Protein AF-A0A7Z9WFN5-F1 (afdb_monomer_lite)

Secondary structure (DSSP, 8-state):
-PPPB-TTS-BHHHHSSBGGGG-TTHHHHHTT-B---TT-GGGTTSB-TTTT--GGG-B--HHHH-BTTTTB-GGGGTPPP--TTSTTTTTTT-STTSTTSHHHHHHHHHHHTT-SPPP-

Foldseek 3Di:
DDADADPVGHHCVFFVDFLQVLDPQNQLVLVVNEDPDPPDPVCQSHHPLQQQALRLPAGGCCNPCNPDRSPHHQVRVPHHHQRPRDPCPPPQRPPRGGCPRPSSVVSVVCSVVCVVPRDD

Radius of gyration: 14.34 Å; chains: 1; bounding box: 33×37×42 Å

pLDDT: mean 96.63, std 3.76, range [65.5, 98.62]

Sequence (120 aa):
KVPPLDEIGRPKAYFGQLIHDNCRRRSYFDEGIFLNDWNDPTQKDWCLYEKGCKGPDTYSDCPIRRWNDGINFCIDCGAGCQGCAEPDFYAGMTPLYTAESERSRKILARKEAGLIPKKE

Structure (mmCIF, N/CA/C/O backbone):
data_AF-A0A7Z9WFN5-F1
#
_entry.id   AF-A0A7Z9WFN5-F1
#
loop_
_atom_site.group_PDB
_atom_site.id
_atom_site.type_symbol
_atom_site.label_atom_id
_atom_site.label_alt_id
_atom_site.label_comp_id
_atom_site.label_asym_id
_atom_site.label_entity_id
_atom_site.label_seq_id
_atom_site.pdbx_PDB_ins_code
_atom_site.Cartn_x
_atom_site.Cartn_y
_atom_site.Cartn_z
_atom_site.occupancy
_atom_site.B_iso_or_equiv
_atom_site.auth_seq_id
_atom_site.auth_comp_id
_atom_site.auth_asym_id
_atom_site.auth_atom_id
_atom_site.pdbx_PDB_model_num
ATOM 1 N N . LYS A 1 1 ? -14.666 -12.500 25.906 1.00 89.38 1 LYS A N 1
ATOM 2 C CA . LYS A 1 1 ? -15.027 -11.058 25.862 1.00 89.38 1 LYS A CA 1
ATOM 3 C C . LYS A 1 1 ? -14.788 -10.556 24.438 1.00 89.38 1 LYS A C 1
ATOM 5 O O . LYS A 1 1 ? -13.890 -11.092 23.803 1.00 89.38 1 LYS A O 1
ATOM 10 N N . VAL A 1 2 ? -15.578 -9.602 23.937 1.00 93.06 2 VAL A N 1
ATOM 11 C CA . VAL A 1 2 ? -15.377 -8.995 22.601 1.00 93.06 2 VAL A CA 1
ATOM 12 C C . VAL A 1 2 ? -14.070 -8.179 22.606 1.00 93.06 2 VAL A C 1
ATOM 14 O O . VAL A 1 2 ? -13.818 -7.503 23.608 1.00 93.06 2 VAL A O 1
ATOM 17 N N . PRO A 1 3 ? -13.212 -8.267 21.569 1.00 96.69 3 PRO A N 1
ATOM 18 C CA . PRO A 1 3 ? -11.979 -7.482 21.502 1.00 96.69 3 PRO A CA 1
ATOM 19 C C . PRO A 1 3 ? -12.267 -5.989 21.255 1.00 96.69 3 PRO A C 1
ATOM 21 O O . PRO A 1 3 ? -13.354 -5.648 20.792 1.00 96.69 3 PRO A O 1
ATOM 24 N N . PRO A 1 4 ? -11.301 -5.084 21.503 1.00 98.06 4 PRO A N 1
ATOM 25 C CA . PRO A 1 4 ? -11.417 -3.690 21.083 1.00 98.06 4 PRO A CA 1
ATOM 26 C C . PRO A 1 4 ? -11.644 -3.577 19.569 1.00 98.06 4 PRO A C 1
ATOM 28 O O . PRO A 1 4 ? -10.916 -4.195 18.786 1.00 98.06 4 PRO A O 1
ATOM 31 N N . LEU A 1 5 ? -12.629 -2.772 19.170 1.00 98.12 5 LEU A N 1
ATOM 32 C CA . LEU A 1 5 ? -13.002 -2.556 17.771 1.00 98.12 5 LEU A CA 1
ATOM 33 C C . LEU A 1 5 ? -12.586 -1.156 17.290 1.00 98.12 5 LEU A C 1
ATOM 35 O O . LEU A 1 5 ? -12.401 -0.246 18.106 1.00 98.12 5 LEU A O 1
ATOM 39 N N . ASP A 1 6 ? -12.380 -1.005 15.981 1.00 97.25 6 ASP A N 1
ATOM 40 C CA . ASP A 1 6 ? -12.248 0.290 15.306 1.00 97.25 6 ASP A CA 1
ATOM 41 C C . ASP A 1 6 ? -13.619 0.936 15.032 1.00 97.25 6 ASP A C 1
ATOM 43 O O . ASP A 1 6 ? -14.662 0.415 15.432 1.00 97.25 6 ASP A O 1
ATOM 47 N N . GLU A 1 7 ? -13.613 2.099 14.382 1.00 97.12 7 GLU A N 1
ATOM 48 C CA . GLU A 1 7 ? -14.810 2.918 14.140 1.00 97.12 7 GLU A CA 1
ATOM 49 C C . GLU A 1 7 ? -15.851 2.243 13.238 1.00 97.12 7 GLU A C 1
ATOM 51 O O . GLU A 1 7 ? -17.025 2.601 13.286 1.00 97.12 7 GLU A O 1
ATOM 56 N N . ILE A 1 8 ? -15.442 1.240 12.455 1.00 96.88 8 ILE A N 1
ATOM 57 C CA . ILE A 1 8 ? -16.327 0.469 11.576 1.00 96.88 8 ILE A CA 1
ATOM 58 C C . ILE A 1 8 ? -16.546 -0.966 12.079 1.00 96.88 8 ILE A C 1
ATOM 60 O O . ILE A 1 8 ? -17.057 -1.817 11.352 1.00 96.88 8 ILE A O 1
ATOM 64 N N . GLY A 1 9 ? -16.190 -1.245 13.338 1.00 97.44 9 GLY A N 1
ATOM 65 C CA . GLY A 1 9 ? -16.496 -2.505 14.013 1.00 97.44 9 GLY A CA 1
ATOM 66 C C . GLY A 1 9 ? -15.512 -3.649 13.750 1.00 97.44 9 GLY A C 1
ATOM 67 O O . GLY A 1 9 ? -15.827 -4.796 14.071 1.00 97.44 9 GLY A O 1
ATOM 68 N N . ARG A 1 10 ? -14.319 -3.388 13.202 1.00 98.12 10 ARG A N 1
ATOM 69 C CA . ARG A 1 10 ? -13.296 -4.422 12.969 1.00 98.12 10 ARG A CA 1
ATOM 70 C C . ARG A 1 10 ? -12.406 -4.613 14.204 1.00 98.12 10 ARG A C 1
ATOM 72 O O . ARG A 1 10 ? -12.069 -3.632 14.868 1.00 98.12 10 ARG A O 1
ATOM 79 N N . PRO A 1 11 ? -11.949 -5.838 14.528 1.00 98.19 11 PRO A N 1
ATOM 80 C CA . PRO A 1 11 ? -11.018 -6.048 15.637 1.00 98.19 11 PRO A CA 1
ATOM 81 C C . PRO A 1 11 ? -9.678 -5.325 15.431 1.00 98.19 11 PRO A C 1
ATOM 83 O O . PRO A 1 11 ? -8.921 -5.639 14.510 1.00 98.19 11 PRO A O 1
ATOM 86 N N . LYS A 1 12 ? -9.321 -4.415 16.346 1.00 98.06 12 LYS A N 1
ATOM 87 C CA . LYS A 1 12 ? -8.078 -3.621 16.265 1.00 98.06 12 LYS A CA 1
ATOM 88 C C . LYS A 1 12 ? -6.804 -4.466 16.219 1.00 98.06 12 LYS A C 1
ATOM 90 O O . LYS A 1 12 ? -5.802 -4.019 15.676 1.00 98.06 12 LYS A O 1
ATOM 95 N N . ALA A 1 13 ? -6.848 -5.690 16.745 1.00 96.81 13 ALA A N 1
ATOM 96 C CA . ALA A 1 13 ? -5.724 -6.624 16.699 1.00 96.81 13 ALA A CA 1
ATOM 97 C C . ALA A 1 13 ? -5.277 -6.981 15.266 1.00 96.81 13 ALA A C 1
ATOM 99 O O . ALA A 1 13 ? -4.110 -7.301 15.073 1.00 96.81 13 ALA A O 1
ATOM 100 N N . TYR A 1 14 ? -6.182 -6.916 14.282 1.00 97.69 14 TYR A N 1
ATOM 101 C CA . TYR A 1 14 ? -5.900 -7.275 12.885 1.00 97.69 14 TYR A CA 1
ATOM 102 C C . TYR A 1 14 ? -6.020 -6.086 11.924 1.00 97.69 14 TYR A C 1
ATOM 104 O O . TYR A 1 14 ? -5.418 -6.100 10.858 1.00 97.69 14 TYR A O 1
ATOM 112 N N . PHE A 1 15 ? -6.786 -5.056 12.295 1.00 98.19 15 PHE A N 1
ATOM 113 C CA . PHE A 1 15 ? -7.116 -3.916 11.429 1.00 98.19 15 PHE A CA 1
ATOM 114 C C . PHE A 1 15 ? -6.675 -2.568 12.024 1.00 98.19 15 PHE A C 1
ATOM 116 O O . PHE A 1 15 ? -7.111 -1.516 11.579 1.00 98.19 15 PHE A O 1
ATOM 123 N N . GLY A 1 16 ? -5.828 -2.575 13.058 1.00 96.88 16 GLY A N 1
ATOM 124 C CA . GLY A 1 16 ? -5.389 -1.3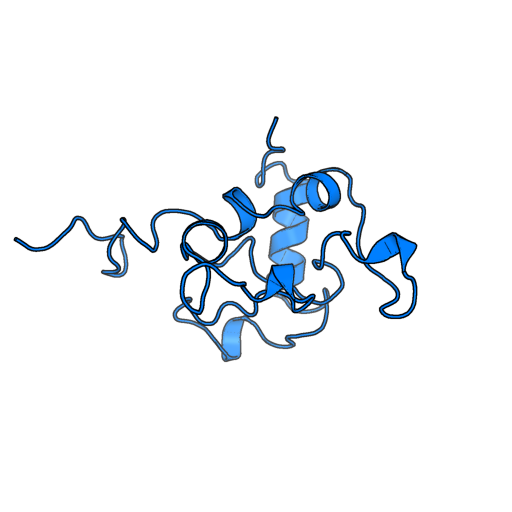53 13.742 1.00 96.88 16 GLY A CA 1
ATOM 125 C C . GLY A 1 16 ? -4.276 -0.572 13.038 1.00 96.88 16 GLY A C 1
ATOM 126 O O . GLY A 1 16 ? -3.959 0.531 13.470 1.00 96.88 16 GLY A O 1
ATOM 127 N N . GLN A 1 17 ? -3.661 -1.134 11.995 1.00 96.31 17 GLN A N 1
ATOM 128 C CA . GLN A 1 17 ? -2.540 -0.535 11.262 1.00 96.31 17 GLN A CA 1
ATOM 129 C C . GLN A 1 17 ? -2.726 -0.721 9.757 1.00 96.31 17 GLN A C 1
ATOM 131 O O . GLN A 1 17 ? -3.365 -1.686 9.323 1.00 96.31 17 GLN A O 1
ATOM 136 N N . LEU A 1 18 ? -2.142 0.179 8.964 1.00 97.81 18 LEU A N 1
ATOM 137 C CA . LEU A 1 18 ? -2.134 0.043 7.513 1.00 97.81 18 LEU A CA 1
ATOM 138 C C . LEU A 1 18 ? -1.135 -1.039 7.095 1.00 97.81 18 LEU A C 1
ATOM 140 O O . LEU A 1 18 ? -0.065 -1.196 7.691 1.00 97.81 18 LEU A O 1
ATOM 144 N N . ILE A 1 19 ? -1.420 -1.720 5.985 1.00 98.25 19 ILE A N 1
ATOM 145 C CA . ILE A 1 19 ? -0.467 -2.633 5.337 1.00 98.25 19 ILE A CA 1
ATOM 146 C C . ILE A 1 19 ? 0.864 -1.913 5.076 1.00 98.25 19 ILE A C 1
ATOM 148 O O . ILE 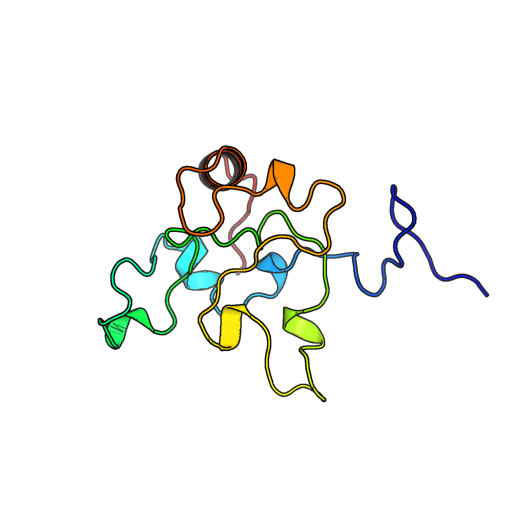A 1 19 ? 1.942 -2.495 5.203 1.00 98.25 19 ILE A O 1
ATOM 152 N N . HIS A 1 20 ? 0.805 -0.633 4.713 1.00 98.06 20 HIS A N 1
ATOM 153 C CA . HIS A 1 20 ? 1.988 0.157 4.399 1.00 98.06 20 HIS A CA 1
ATOM 154 C C . HIS A 1 20 ? 2.908 0.433 5.595 1.00 98.06 20 HIS A C 1
ATOM 156 O O . HIS A 1 20 ? 4.111 0.615 5.398 1.00 98.06 20 HIS A O 1
ATOM 162 N N . ASP A 1 21 ? 2.387 0.413 6.822 1.00 95.94 21 ASP A N 1
ATOM 163 C CA . ASP A 1 21 ? 3.168 0.720 8.027 1.00 95.94 21 ASP A CA 1
ATOM 164 C C . ASP A 1 21 ? 4.170 -0.380 8.373 1.00 95.94 21 ASP A C 1
ATOM 166 O O . ASP A 1 21 ? 5.172 -0.118 9.035 1.00 95.94 21 ASP A O 1
ATOM 170 N N . ASN A 1 22 ? 3.938 -1.601 7.891 1.00 95.69 22 ASN A N 1
ATOM 171 C CA . ASN A 1 22 ? 4.796 -2.763 8.129 1.00 95.69 22 ASN A CA 1
ATOM 172 C C . ASN A 1 22 ? 5.290 -3.403 6.821 1.00 95.69 22 ASN A C 1
ATOM 174 O O . ASN A 1 22 ? 5.782 -4.529 6.812 1.00 95.69 22 ASN A O 1
ATOM 178 N N . CYS A 1 23 ? 5.150 -2.703 5.695 1.00 96.50 23 CYS A N 1
ATOM 179 C CA . CYS A 1 23 ? 5.567 -3.209 4.394 1.00 96.50 23 CYS A CA 1
ATOM 180 C C . CYS A 1 23 ? 7.099 -3.250 4.279 1.00 96.50 23 CYS A C 1
ATOM 182 O O . CYS A 1 23 ? 7.759 -2.223 4.419 1.00 96.50 23 CYS A O 1
ATOM 184 N N . ARG A 1 24 ? 7.671 -4.403 3.903 1.00 94.38 24 ARG A N 1
ATOM 185 C CA . ARG A 1 24 ? 9.126 -4.551 3.683 1.00 94.38 24 ARG A CA 1
ATOM 186 C C . ARG A 1 24 ? 9.684 -3.669 2.559 1.00 94.38 24 ARG A C 1
ATOM 188 O O . ARG A 1 24 ? 10.880 -3.425 2.509 1.00 94.38 24 ARG A O 1
ATOM 195 N N . ARG A 1 25 ? 8.818 -3.195 1.654 1.00 97.06 25 ARG A N 1
ATOM 196 C CA . ARG A 1 25 ? 9.172 -2.310 0.531 1.00 97.06 25 ARG A CA 1
ATOM 197 C C . ARG A 1 25 ? 8.990 -0.818 0.860 1.00 97.06 25 ARG A C 1
ATOM 199 O O . ARG A 1 25 ? 8.993 0.007 -0.051 1.00 97.06 25 ARG A O 1
ATOM 206 N N . ARG A 1 26 ? 8.748 -0.466 2.132 1.00 96.44 26 ARG A N 1
ATOM 207 C CA . ARG A 1 26 ? 8.423 0.904 2.570 1.00 96.44 26 ARG A CA 1
ATOM 208 C C . ARG A 1 26 ? 9.535 1.904 2.266 1.00 96.44 26 ARG A C 1
ATOM 210 O O . ARG A 1 26 ? 9.235 2.954 1.716 1.00 96.44 26 ARG A O 1
ATOM 217 N N . SER A 1 27 ? 10.791 1.552 2.525 1.00 96.25 27 SER A N 1
ATOM 218 C CA . SER A 1 27 ? 11.938 2.421 2.226 1.00 96.25 27 SER A CA 1
ATOM 219 C C . SER A 1 27 ? 11.978 2.840 0.752 1.00 96.25 27 SER A C 1
ATOM 221 O O . SER A 1 27 ? 12.162 4.011 0.446 1.00 96.25 27 SER A O 1
ATOM 223 N N . TYR A 1 28 ? 11.689 1.920 -0.174 1.00 97.81 28 TYR A N 1
ATOM 224 C CA . TYR A 1 28 ? 11.581 2.252 -1.596 1.00 97.81 28 TYR A CA 1
ATOM 225 C C . TYR A 1 28 ? 10.435 3.233 -1.887 1.00 97.81 28 TYR A C 1
ATOM 227 O O . TYR A 1 28 ? 10.603 4.141 -2.693 1.00 97.81 28 TYR A O 1
ATOM 235 N N . PHE A 1 29 ? 9.282 3.104 -1.218 1.00 97.75 29 PHE A N 1
ATOM 236 C CA . PHE A 1 29 ? 8.196 4.084 -1.358 1.00 97.75 29 PHE A CA 1
ATOM 237 C C . PHE A 1 29 ? 8.617 5.474 -0.872 1.00 97.75 29 PHE A C 1
ATOM 239 O O . PHE A 1 29 ? 8.363 6.467 -1.560 1.00 97.75 29 PHE A O 1
ATOM 246 N N . ASP A 1 30 ? 9.270 5.529 0.288 1.00 96.44 30 ASP A N 1
ATOM 247 C CA . ASP A 1 30 ? 9.726 6.760 0.931 1.00 96.44 30 ASP A CA 1
ATOM 248 C C . ASP A 1 30 ? 10.748 7.497 0.045 1.00 96.44 30 ASP A C 1
ATOM 250 O O . ASP A 1 30 ? 10.645 8.713 -0.132 1.00 96.44 30 ASP A O 1
ATOM 254 N N . GLU A 1 31 ? 11.650 6.758 -0.607 1.00 96.62 31 GLU A N 1
ATOM 255 C CA . GLU A 1 31 ? 12.643 7.284 -1.556 1.00 96.62 31 GLU A CA 1
ATOM 256 C C . GLU A 1 31 ? 12.103 7.515 -2.981 1.00 96.62 31 GLU A C 1
ATOM 258 O O . GLU A 1 31 ? 12.818 8.018 -3.841 1.00 96.62 31 GLU A O 1
ATOM 263 N N . GLY A 1 32 ? 10.837 7.181 -3.257 1.00 96.38 32 GLY A N 1
ATOM 264 C CA . GLY A 1 32 ? 10.257 7.338 -4.600 1.00 96.38 32 GLY A CA 1
ATOM 265 C C . GLY A 1 32 ? 10.803 6.349 -5.635 1.00 96.38 32 GLY A C 1
ATOM 266 O O . GLY A 1 32 ? 10.758 6.617 -6.831 1.00 96.38 32 GLY A O 1
ATOM 267 N N . ILE A 1 33 ? 11.316 5.209 -5.177 1.00 98.12 33 ILE A N 1
ATOM 268 C CA . ILE A 1 33 ? 11.838 4.123 -6.000 1.00 98.12 33 ILE A CA 1
ATOM 269 C C . ILE A 1 33 ? 10.700 3.125 -6.259 1.00 98.12 33 ILE A C 1
ATOM 271 O O . ILE A 1 33 ? 10.300 2.351 -5.381 1.00 98.12 33 ILE A O 1
ATOM 275 N N . PHE A 1 34 ? 10.157 3.148 -7.475 1.00 98.25 34 PHE A N 1
ATOM 276 C CA . PHE A 1 34 ? 8.977 2.371 -7.855 1.00 98.25 34 PHE A CA 1
ATOM 277 C C . PHE A 1 34 ? 9.262 1.415 -9.006 1.00 98.25 34 PHE A C 1
ATOM 279 O O . PHE A 1 34 ? 9.941 1.775 -9.964 1.00 98.25 34 PHE A O 1
ATOM 286 N N . LEU A 1 35 ? 8.706 0.203 -8.922 1.00 98.31 35 LEU A N 1
ATOM 287 C CA . LEU A 1 35 ? 8.756 -0.765 -10.014 1.00 98.31 35 LEU A CA 1
ATOM 288 C C . LEU A 1 35 ? 7.961 -0.225 -11.210 1.00 98.31 35 LEU A C 1
ATOM 290 O O . LEU A 1 35 ? 6.735 -0.100 -11.139 1.00 98.31 35 LEU A O 1
ATOM 294 N N . ASN A 1 36 ? 8.653 0.009 -12.323 1.00 96.19 36 ASN A N 1
ATOM 295 C CA . ASN A 1 36 ? 8.086 0.461 -13.591 1.00 96.19 36 ASN A CA 1
ATOM 296 C C . ASN A 1 36 ? 8.095 -0.639 -14.670 1.00 96.19 36 ASN A C 1
ATOM 298 O O . ASN A 1 36 ? 7.169 -0.676 -15.485 1.00 96.19 36 ASN A O 1
ATOM 302 N N . ASP A 1 37 ? 9.017 -1.602 -14.611 1.00 96.19 37 ASP A N 1
ATOM 303 C CA . ASP A 1 37 ? 9.082 -2.753 -15.518 1.00 96.19 37 ASP A CA 1
ATOM 304 C C . ASP A 1 37 ? 9.061 -4.068 -14.728 1.00 96.19 37 ASP A C 1
ATOM 306 O O . ASP A 1 37 ? 9.914 -4.329 -13.883 1.00 96.19 37 ASP A O 1
ATOM 310 N N . TRP A 1 38 ? 8.074 -4.922 -15.012 1.00 94.50 38 TRP A N 1
ATOM 311 C CA . TRP A 1 38 ? 7.964 -6.248 -14.396 1.00 94.50 38 TRP A CA 1
ATOM 312 C C . TRP A 1 38 ? 9.090 -7.198 -14.816 1.00 94.50 38 TRP A C 1
ATOM 314 O O . TRP A 1 38 ? 9.341 -8.177 -14.116 1.00 94.50 38 TRP A O 1
ATOM 324 N N . ASN A 1 39 ? 9.746 -6.924 -15.945 1.00 95.12 39 ASN A N 1
ATOM 325 C CA . ASN A 1 39 ? 10.816 -7.754 -16.486 1.00 95.12 39 ASN A CA 1
ATOM 326 C C . ASN A 1 39 ? 12.211 -7.323 -16.022 1.00 95.12 39 ASN A C 1
ATOM 328 O O . ASN A 1 39 ? 13.178 -8.018 -16.330 1.00 95.12 39 ASN A O 1
ATOM 332 N N . ASP A 1 40 ? 12.335 -6.218 -15.280 1.00 97.19 40 ASP A N 1
ATOM 333 C CA . ASP A 1 40 ? 13.616 -5.770 -14.744 1.00 97.19 40 ASP A CA 1
ATOM 334 C C . ASP A 1 40 ? 13.890 -6.429 -13.375 1.00 97.19 40 ASP A C 1
ATOM 336 O O . ASP A 1 40 ? 13.280 -6.063 -12.361 1.00 97.19 40 ASP A O 1
ATOM 340 N N . PRO A 1 41 ? 14.832 -7.390 -13.289 1.00 95.88 41 PRO A N 1
ATOM 341 C CA . PRO A 1 41 ? 15.123 -8.089 -12.042 1.00 95.88 41 PRO A CA 1
ATOM 342 C C . PRO A 1 41 ? 15.732 -7.177 -10.969 1.00 95.88 41 PRO A C 1
ATOM 344 O O . PRO A 1 41 ? 15.677 -7.520 -9.785 1.00 95.88 41 PRO A O 1
ATOM 347 N N . THR A 1 42 ? 16.292 -6.021 -11.341 1.00 97.38 42 THR A N 1
ATOM 348 C CA . THR A 1 42 ? 16.835 -5.053 -10.378 1.00 97.38 42 THR A CA 1
ATOM 349 C C . THR A 1 42 ? 15.728 -4.345 -9.591 1.00 97.38 42 THR A C 1
ATOM 351 O O . THR A 1 42 ? 15.954 -3.922 -8.456 1.00 97.38 42 THR A O 1
ATOM 354 N N . GLN A 1 43 ? 14.505 -4.313 -10.137 1.00 97.44 43 GLN A N 1
ATOM 355 C CA . GLN A 1 43 ? 13.333 -3.672 -9.536 1.00 97.44 43 GLN A CA 1
ATOM 356 C C . GLN A 1 43 ? 12.469 -4.635 -8.713 1.00 97.44 43 GLN A C 1
ATOM 358 O O . GLN A 1 43 ? 11.457 -4.225 -8.144 1.00 97.44 43 GLN A O 1
ATOM 363 N N . LYS A 1 44 ? 12.845 -5.920 -8.613 1.00 95.56 44 LYS A N 1
ATOM 364 C CA . LYS A 1 44 ? 12.006 -6.982 -8.020 1.00 95.56 44 LYS A CA 1
ATOM 365 C C . LYS A 1 44 ? 11.474 -6.658 -6.617 1.00 95.56 44 LYS A C 1
ATOM 367 O O . LYS A 1 44 ? 10.348 -7.036 -6.279 1.00 95.56 44 LYS A O 1
ATOM 372 N N . ASP A 1 45 ? 12.259 -5.932 -5.823 1.00 96.00 45 ASP A N 1
ATOM 373 C CA . ASP A 1 45 ? 11.940 -5.554 -4.441 1.00 96.00 45 ASP A CA 1
ATOM 374 C C . ASP A 1 45 ? 11.456 -4.100 -4.300 1.00 96.00 45 ASP A C 1
ATOM 376 O O . ASP A 1 45 ? 11.037 -3.698 -3.213 1.00 96.00 45 ASP A O 1
ATOM 380 N N . TRP A 1 46 ? 11.442 -3.323 -5.389 1.00 98.25 46 TRP A N 1
ATOM 381 C CA . TRP A 1 46 ? 10.995 -1.930 -5.386 1.00 98.25 46 TRP A CA 1
ATOM 382 C C . TRP A 1 46 ? 9.502 -1.812 -5.084 1.00 98.25 46 TRP A C 1
ATOM 384 O O . TRP A 1 46 ? 8.724 -2.769 -5.194 1.00 98.25 46 TRP A O 1
ATOM 394 N N . CYS A 1 47 ? 9.085 -0.618 -4.671 1.00 98.50 47 CYS A N 1
ATOM 395 C CA . CYS A 1 47 ? 7.710 -0.378 -4.274 1.00 98.50 47 CYS A CA 1
ATOM 396 C C . CYS A 1 47 ? 6.740 -0.530 -5.459 1.00 98.50 47 CYS A C 1
ATOM 398 O O . CYS A 1 47 ? 6.994 -0.077 -6.570 1.00 98.50 47 CYS A O 1
ATOM 400 N N . LEU A 1 48 ? 5.583 -1.143 -5.194 1.00 98.62 48 LEU A N 1
ATOM 401 C CA . LEU A 1 48 ? 4.555 -1.461 -6.192 1.00 98.62 48 LEU A CA 1
ATOM 402 C C . LEU A 1 48 ? 3.501 -0.349 -6.364 1.00 98.62 48 LEU A C 1
ATOM 404 O O . LEU A 1 48 ? 2.415 -0.611 -6.881 1.00 98.62 48 LEU A O 1
ATOM 408 N N . TYR A 1 49 ? 3.764 0.871 -5.883 1.00 98.50 49 TYR A N 1
ATOM 409 C CA . TYR A 1 49 ? 2.810 1.986 -5.960 1.00 98.50 49 TYR A CA 1
ATOM 410 C C . TYR A 1 49 ? 2.392 2.283 -7.409 1.00 98.50 49 TYR A C 1
ATOM 412 O O . TYR A 1 49 ? 1.197 2.304 -7.699 1.00 98.50 49 TYR A O 1
ATOM 420 N N . GLU A 1 50 ? 3.355 2.394 -8.331 1.00 98.06 50 GLU A N 1
ATOM 421 C CA . GLU A 1 50 ? 3.081 2.646 -9.757 1.00 98.06 50 GLU A CA 1
ATOM 422 C C . GLU A 1 50 ? 2.256 1.536 -10.423 1.00 98.06 50 GLU A C 1
ATOM 424 O O . GLU A 1 50 ? 1.532 1.765 -11.390 1.00 98.06 50 GLU A O 1
ATOM 429 N N . LYS A 1 51 ? 2.291 0.331 -9.848 1.00 98.00 51 LYS A N 1
ATOM 430 C CA . LYS A 1 51 ? 1.487 -0.820 -10.271 1.00 98.00 51 LYS A CA 1
ATOM 431 C C . LYS A 1 51 ? 0.128 -0.909 -9.574 1.00 98.00 51 LYS A C 1
ATOM 433 O O . LYS A 1 51 ? -0.567 -1.912 -9.709 1.00 98.00 51 LYS A O 1
ATOM 438 N N . GLY A 1 52 ? -0.266 0.140 -8.852 1.00 98.12 52 GLY A N 1
ATOM 439 C CA . GLY A 1 52 ? -1.596 0.306 -8.276 1.00 98.12 52 GLY A CA 1
ATOM 440 C C . GLY A 1 52 ? -1.767 -0.210 -6.850 1.00 98.12 52 GLY A C 1
ATOM 441 O O . GLY A 1 52 ? -2.902 -0.338 -6.396 1.00 98.12 52 GLY A O 1
ATOM 442 N N . CYS A 1 53 ? -0.682 -0.474 -6.118 1.00 98.56 53 CYS A N 1
ATOM 443 C CA . CYS A 1 53 ? -0.770 -0.920 -4.727 1.00 98.56 53 CYS A CA 1
ATOM 444 C C . CYS A 1 53 ? -1.529 0.085 -3.835 1.00 98.56 53 CYS A C 1
ATOM 446 O O . CYS A 1 53 ? -1.136 1.242 -3.702 1.00 98.56 53 CYS A O 1
ATOM 448 N N . LYS A 1 54 ? -2.581 -0.392 -3.161 1.00 98.62 54 LYS A N 1
ATOM 449 C CA . LYS A 1 54 ? -3.444 0.358 -2.230 1.00 98.62 54 LYS A CA 1
ATOM 450 C C . LYS A 1 54 ? -3.091 0.151 -0.757 1.00 98.62 54 LYS A C 1
ATOM 452 O O . LYS A 1 54 ? -3.838 0.560 0.124 1.00 98.62 54 LYS A O 1
ATOM 457 N N . GLY A 1 55 ? -1.938 -0.459 -0.475 1.00 98.31 55 GLY A N 1
ATOM 458 C CA . GLY A 1 55 ? -1.456 -0.711 0.889 1.00 98.31 55 GLY A CA 1
ATOM 459 C C . GLY A 1 55 ? -1.469 0.518 1.816 1.00 98.31 55 GLY A C 1
ATOM 460 O O . GLY A 1 55 ? -1.799 0.343 2.986 1.00 98.31 55 GLY A O 1
ATOM 461 N N . PRO A 1 56 ? -1.171 1.743 1.330 1.00 98.12 56 PRO A N 1
ATOM 462 C CA . PRO A 1 56 ? -1.275 2.967 2.136 1.00 98.12 56 PRO A CA 1
ATOM 463 C C . PRO A 1 56 ? -2.695 3.369 2.562 1.00 98.12 56 PRO A C 1
ATOM 465 O O . PRO A 1 56 ? -2.832 4.272 3.373 1.00 98.12 56 PRO A O 1
ATOM 468 N N . ASP A 1 57 ? -3.731 2.715 2.033 1.00 97.88 57 ASP A N 1
ATOM 469 C CA . ASP A 1 57 ? -5.146 2.940 2.368 1.00 97.88 57 ASP A CA 1
ATOM 470 C C . ASP A 1 57 ? -5.861 1.676 2.850 1.00 97.88 57 ASP A C 1
ATOM 472 O O . ASP A 1 57 ? -7.082 1.656 2.933 1.00 97.88 57 ASP A O 1
ATOM 476 N N . THR A 1 58 ? -5.124 0.600 3.131 1.00 98.62 58 THR A N 1
ATOM 477 C CA . THR A 1 58 ? -5.717 -0.678 3.539 1.00 98.62 58 THR A CA 1
ATOM 478 C C . THR A 1 58 ? -5.268 -1.043 4.941 1.00 98.62 58 THR A C 1
ATOM 480 O O . THR A 1 58 ? -4.079 -1.276 5.162 1.00 98.62 58 THR A O 1
ATOM 483 N N . TYR A 1 59 ? -6.210 -1.160 5.864 1.00 98.44 59 TYR A N 1
ATOM 484 C CA . TYR A 1 59 ? -6.005 -1.687 7.202 1.00 98.44 59 TYR A CA 1
ATOM 485 C C . TYR A 1 59 ? -6.072 -3.209 7.171 1.00 98.44 59 TYR A C 1
ATOM 487 O O . TYR A 1 59 ? -7.088 -3.797 6.809 1.00 98.44 59 TYR A O 1
ATOM 495 N N . SER A 1 60 ? -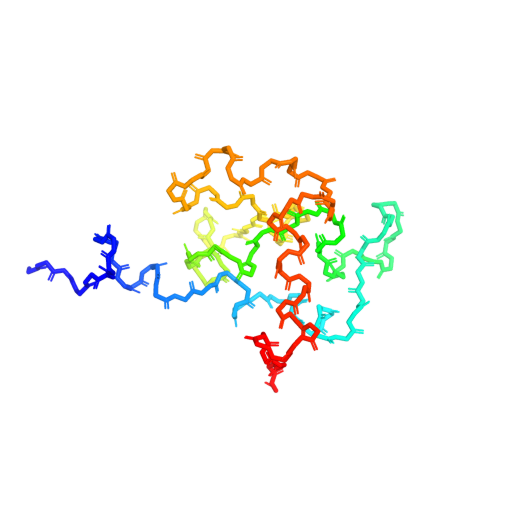4.971 -3.862 7.529 1.00 98.31 60 SER A N 1
ATOM 496 C CA . SER A 1 60 ? -4.877 -5.313 7.701 1.00 98.31 60 SER A CA 1
ATOM 497 C C . SER A 1 60 ? -3.472 -5.672 8.178 1.00 98.31 60 SER A C 1
ATOM 499 O O . SER A 1 60 ? -2.491 -5.031 7.801 1.00 98.31 60 SER A O 1
ATOM 501 N N . ASP A 1 61 ? -3.350 -6.757 8.934 1.00 97.75 61 ASP A N 1
ATOM 502 C CA . ASP A 1 61 ? -2.081 -7.300 9.405 1.00 97.75 61 ASP A CA 1
ATOM 503 C C . ASP A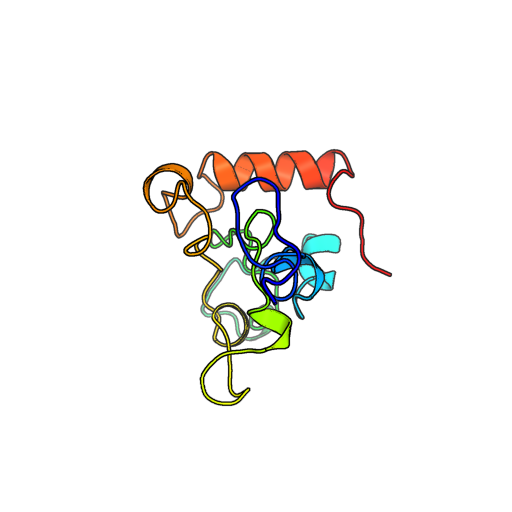 1 61 ? -1.396 -8.253 8.405 1.00 97.75 61 ASP A C 1
ATOM 505 O O . ASP A 1 61 ? -0.428 -8.914 8.778 1.00 97.75 61 ASP A O 1
ATOM 509 N N . CYS A 1 62 ? -1.816 -8.281 7.127 1.00 98.31 62 CYS A N 1
ATOM 510 C CA . CYS A 1 62 ? -1.163 -9.020 6.028 1.00 98.31 62 CYS A CA 1
ATOM 511 C C . CYS A 1 62 ? 0.383 -9.023 6.076 1.00 98.31 62 CYS A C 1
ATOM 513 O O . CYS A 1 62 ? 0.961 -10.103 5.968 1.00 98.31 62 CYS A O 1
ATOM 515 N N . PRO A 1 63 ? 1.087 -7.881 6.229 1.00 97.38 63 PRO A N 1
ATOM 516 C CA . PRO A 1 63 ? 2.555 -7.875 6.273 1.00 97.38 63 PRO A CA 1
ATOM 517 C C . PRO A 1 63 ? 3.153 -8.481 7.556 1.00 97.38 63 PRO A C 1
ATOM 519 O O . PRO A 1 63 ? 4.310 -8.896 7.543 1.00 97.38 63 PRO A O 1
ATOM 522 N N . ILE A 1 64 ? 2.386 -8.530 8.650 1.00 96.94 64 ILE A N 1
ATOM 523 C CA . ILE A 1 64 ? 2.820 -9.039 9.959 1.00 96.94 64 ILE A CA 1
ATOM 524 C C . ILE A 1 64 ? 2.507 -10.533 10.069 1.00 96.94 64 ILE A C 1
ATOM 526 O O . ILE A 1 64 ? 3.400 -11.344 10.291 1.00 96.94 64 ILE A O 1
ATOM 530 N N . ARG A 1 65 ? 1.228 -10.897 9.916 1.00 96.00 65 ARG A N 1
ATOM 531 C CA . ARG A 1 65 ? 0.738 -12.272 10.066 1.00 96.00 65 ARG A CA 1
ATOM 532 C C . ARG A 1 65 ? 1.054 -13.134 8.855 1.00 96.00 65 ARG A C 1
ATOM 534 O O . ARG A 1 65 ? 1.322 -14.322 9.017 1.00 96.00 65 ARG A O 1
ATOM 541 N N . ARG A 1 66 ? 1.021 -12.524 7.666 1.00 97.50 66 ARG A N 1
ATOM 542 C CA . ARG A 1 66 ? 1.109 -13.201 6.368 1.00 97.50 66 ARG A CA 1
ATOM 543 C C . ARG A 1 66 ? 0.000 -14.251 6.194 1.00 97.50 66 ARG A C 1
ATOM 545 O O . ARG A 1 66 ? -0.868 -14.445 7.041 1.00 97.50 66 ARG A O 1
ATOM 552 N N . TRP A 1 67 ? -0.010 -14.880 5.035 1.00 97.81 67 TRP A N 1
ATOM 553 C CA . TRP A 1 67 ? -0.943 -15.912 4.615 1.00 97.81 67 TRP A CA 1
ATOM 554 C C . TRP A 1 67 ? -0.257 -17.270 4.613 1.00 97.81 67 TRP A C 1
ATOM 556 O O . TRP A 1 67 ? 0.961 -17.362 4.445 1.00 97.81 67 TRP A O 1
ATOM 566 N N . ASN A 1 68 ? -1.075 -18.314 4.762 1.00 97.75 68 ASN A N 1
ATOM 567 C CA . ASN A 1 68 ? -0.653 -19.708 4.657 1.00 97.75 68 ASN A CA 1
ATOM 568 C C . ASN A 1 68 ? 0.476 -20.041 5.644 1.00 97.75 68 ASN A C 1
ATOM 570 O O . ASN A 1 68 ? 1.577 -20.349 5.222 1.00 97.75 68 ASN A O 1
ATOM 574 N N . ASP A 1 69 ? 0.206 -19.950 6.949 1.00 97.44 69 ASP A N 1
ATOM 575 C CA . ASP A 1 69 ? 1.187 -20.257 8.006 1.00 97.44 69 ASP A CA 1
ATOM 576 C C . ASP A 1 69 ? 2.477 -19.417 7.920 1.00 97.44 69 ASP A C 1
ATOM 578 O O . ASP A 1 69 ? 3.600 -19.908 7.988 1.00 97.44 69 ASP A O 1
ATOM 582 N N . GLY A 1 70 ? 2.318 -18.109 7.705 1.00 97.00 70 GLY A N 1
ATOM 583 C CA . GLY A 1 70 ? 3.454 -17.189 7.679 1.00 97.00 70 GLY A CA 1
ATOM 584 C C . GLY A 1 70 ? 4.242 -17.163 6.362 1.00 97.00 70 GLY A C 1
ATOM 585 O O . GLY A 1 70 ? 5.220 -16.416 6.262 1.00 97.00 70 GLY A O 1
ATOM 586 N N . ILE A 1 71 ? 3.839 -17.939 5.348 1.00 97.81 71 ILE A N 1
ATOM 587 C CA . ILE A 1 71 ? 4.627 -18.144 4.124 1.00 97.81 71 ILE A CA 1
ATOM 588 C C . ILE A 1 71 ? 4.749 -16.862 3.291 1.00 97.81 71 ILE A C 1
ATOM 590 O O . ILE A 1 71 ? 5.856 -16.505 2.887 1.00 97.81 71 ILE A O 1
ATOM 594 N N . ASN A 1 72 ? 3.649 -16.163 2.993 1.00 97.25 72 ASN A N 1
ATOM 595 C CA . ASN A 1 72 ? 3.694 -15.034 2.050 1.00 97.25 72 ASN A CA 1
ATOM 596 C C . ASN A 1 72 ? 2.527 -14.052 2.221 1.00 97.25 72 ASN A C 1
ATOM 598 O O . ASN A 1 72 ? 1.582 -14.323 2.941 1.00 97.25 72 ASN A O 1
ATOM 602 N N . PHE A 1 73 ? 2.540 -12.919 1.530 1.00 97.62 73 PHE A N 1
ATOM 603 C CA . PHE A 1 73 ? 1.359 -12.089 1.294 1.00 97.62 73 PHE A CA 1
ATOM 604 C C . PHE A 1 73 ? 1.495 -11.371 -0.052 1.00 97.62 73 PHE A C 1
ATOM 606 O O . PHE A 1 73 ? 2.549 -11.430 -0.674 1.00 97.62 73 PHE A O 1
ATOM 613 N N . CYS A 1 74 ? 0.449 -10.681 -0.514 1.00 98.00 74 CYS A N 1
ATOM 614 C CA . CYS A 1 74 ? 0.388 -10.144 -1.881 1.00 98.00 74 CYS A CA 1
ATOM 615 C C . CYS A 1 74 ? 1.668 -9.406 -2.319 1.00 98.00 74 CYS A C 1
ATOM 617 O O . CYS A 1 74 ? 2.257 -9.731 -3.346 1.00 98.00 74 CYS A O 1
ATOM 619 N N . ILE A 1 75 ? 2.143 -8.445 -1.518 1.00 98.00 75 ILE A N 1
ATOM 620 C CA . ILE A 1 75 ? 3.294 -7.607 -1.900 1.00 98.00 75 ILE A CA 1
ATOM 621 C C . ILE A 1 75 ? 4.587 -8.432 -1.946 1.00 98.00 75 ILE A C 1
ATOM 623 O O . ILE A 1 75 ? 5.473 -8.162 -2.762 1.00 98.00 75 ILE A O 1
ATOM 627 N N . ASP A 1 76 ? 4.696 -9.463 -1.115 1.00 95.75 76 ASP A N 1
ATOM 628 C CA . ASP A 1 76 ? 5.882 -10.310 -1.038 1.00 95.75 76 ASP A CA 1
ATOM 629 C C . ASP A 1 76 ? 5.999 -11.280 -2.221 1.00 95.75 76 ASP A C 1
ATOM 631 O O . ASP A 1 76 ? 7.123 -11.627 -2.592 1.00 95.75 76 ASP A O 1
ATOM 635 N N . CYS A 1 77 ? 4.880 -11.622 -2.873 1.00 94.81 77 CYS A N 1
ATOM 636 C CA . CYS A 1 77 ? 4.851 -12.338 -4.153 1.00 94.81 77 CYS A CA 1
ATOM 637 C C . CYS A 1 77 ? 4.792 -11.417 -5.389 1.00 94.81 77 CYS A C 1
ATOM 639 O O . CYS A 1 77 ? 4.634 -11.902 -6.505 1.00 94.81 77 CYS A O 1
ATOM 641 N N . GLY A 1 78 ? 4.948 -10.099 -5.210 1.00 95.44 78 GLY A N 1
ATOM 642 C CA . GLY A 1 78 ? 5.004 -9.122 -6.306 1.00 95.44 78 GLY A CA 1
ATOM 643 C C . GLY A 1 78 ? 3.652 -8.543 -6.730 1.00 95.44 78 GLY A C 1
ATOM 644 O O . GLY A 1 78 ? 3.608 -7.691 -7.612 1.00 95.44 78 GLY A O 1
ATOM 645 N N . ALA A 1 79 ? 2.551 -8.930 -6.084 1.00 96.44 79 ALA A N 1
ATOM 646 C CA . ALA A 1 79 ? 1.229 -8.371 -6.340 1.00 96.44 79 ALA A CA 1
ATOM 647 C C . ALA A 1 79 ? 0.936 -7.179 -5.410 1.00 96.44 79 ALA A C 1
ATOM 649 O O . ALA A 1 79 ? 0.947 -7.292 -4.184 1.00 96.44 79 ALA A O 1
ATOM 650 N N . GLY A 1 80 ? 0.615 -6.015 -5.979 1.00 97.56 80 GLY A N 1
ATOM 651 C CA . GLY A 1 80 ? 0.176 -4.864 -5.186 1.00 97.56 80 GLY A CA 1
ATOM 652 C C . GLY A 1 80 ? -1.070 -5.193 -4.354 1.00 97.56 80 GLY A C 1
ATOM 653 O O . GLY A 1 80 ? -1.956 -5.914 -4.815 1.00 97.56 80 GLY A O 1
ATOM 654 N N . CYS A 1 81 ? -1.154 -4.655 -3.133 1.00 98.56 81 CYS A N 1
ATOM 655 C CA . CYS A 1 81 ? -2.389 -4.720 -2.350 1.00 98.56 81 CYS A CA 1
ATOM 656 C C . CYS A 1 81 ? -3.536 -4.069 -3.137 1.00 98.56 81 CYS A C 1
ATOM 658 O O . CYS A 1 81 ? -3.341 -3.003 -3.714 1.00 98.56 81 CYS A O 1
ATOM 660 N N . GLN A 1 82 ? -4.722 -4.675 -3.117 1.00 98.38 82 GLN A N 1
ATOM 661 C CA . GLN A 1 82 ? -5.899 -4.175 -3.836 1.00 98.38 82 GLN A CA 1
ATOM 662 C C . GLN A 1 82 ? -6.990 -3.612 -2.920 1.00 98.38 82 GLN A C 1
ATOM 664 O O . GLN A 1 82 ? -8.055 -3.248 -3.401 1.00 98.38 82 GLN A O 1
ATOM 669 N N . GLY A 1 83 ? -6.739 -3.539 -1.610 1.00 98.31 83 GLY A N 1
ATOM 670 C CA . GLY A 1 83 ? -7.695 -2.984 -0.654 1.00 98.31 83 GLY A CA 1
ATOM 671 C C . GLY A 1 83 ? -8.869 -3.896 -0.317 1.00 98.31 83 GLY A C 1
ATOM 672 O O . GLY A 1 83 ? -9.890 -3.401 0.127 1.00 98.31 83 GLY A O 1
ATOM 673 N N . CYS A 1 84 ? -8.746 -5.218 -0.487 1.00 98.31 84 CYS A N 1
ATOM 674 C CA . CYS A 1 84 ? -9.856 -6.161 -0.276 1.00 98.31 84 CYS A CA 1
ATOM 675 C C . CYS A 1 84 ? -10.432 -6.196 1.154 1.00 98.31 84 CYS A C 1
ATOM 677 O O . CYS A 1 84 ? -11.491 -6.779 1.359 1.00 98.31 84 CYS A O 1
ATOM 679 N N . ALA A 1 85 ? -9.738 -5.601 2.128 1.00 98.12 85 ALA A N 1
ATOM 680 C CA . ALA A 1 85 ? -10.189 -5.465 3.512 1.00 98.12 85 ALA A CA 1
ATOM 681 C C . ALA A 1 85 ? -10.945 -4.149 3.792 1.00 98.12 85 ALA A C 1
ATOM 683 O O . ALA A 1 85 ? -11.417 -3.949 4.914 1.00 98.12 85 ALA A O 1
ATOM 684 N N . GLU A 1 86 ? -11.051 -3.256 2.802 1.00 98.44 86 GLU A N 1
ATOM 685 C CA . GLU A 1 86 ? -11.744 -1.976 2.941 1.00 98.44 86 GLU A CA 1
ATOM 686 C C . GLU A 1 86 ? -13.197 -2.047 2.443 1.00 98.44 86 GLU A C 1
ATOM 688 O O . GLU A 1 86 ? -13.473 -2.742 1.460 1.00 98.44 86 GLU A O 1
ATOM 693 N N . PRO A 1 87 ? -14.139 -1.322 3.081 1.00 97.88 87 PRO A N 1
ATOM 694 C CA . PRO A 1 87 ? -15.571 -1.424 2.772 1.00 97.88 87 PRO A CA 1
ATOM 695 C C . PRO A 1 87 ? -15.960 -1.055 1.337 1.00 97.88 87 PRO A C 1
ATOM 697 O O . PRO A 1 87 ? -16.976 -1.526 0.834 1.00 97.88 87 PRO A O 1
ATOM 700 N N . ASP A 1 88 ? -15.189 -0.182 0.691 1.00 97.44 88 ASP A N 1
ATOM 701 C CA . ASP A 1 88 ? -15.458 0.324 -0.654 1.00 97.44 88 ASP A CA 1
ATOM 702 C C . ASP A 1 88 ? -14.782 -0.501 -1.759 1.00 97.44 88 ASP A C 1
ATOM 704 O O . ASP A 1 88 ? -14.945 -0.197 -2.945 1.00 97.44 88 ASP A O 1
ATOM 708 N N . PHE A 1 89 ? -14.051 -1.564 -1.413 1.00 97.38 89 PHE A N 1
ATOM 709 C CA . PHE A 1 89 ? -13.613 -2.542 -2.401 1.00 97.38 89 PHE A CA 1
ATOM 710 C C . PHE A 1 89 ? -14.838 -3.225 -3.035 1.00 97.38 89 PHE A C 1
ATOM 712 O O . PHE A 1 89 ? -15.730 -3.702 -2.345 1.00 97.38 89 PHE A O 1
ATOM 719 N N . TYR A 1 90 ? -14.965 -3.345 -4.355 1.00 97.25 90 TYR A N 1
ATOM 720 C CA . TYR A 1 90 ? -14.015 -3.063 -5.440 1.00 97.25 90 TYR A CA 1
ATOM 721 C C . TYR A 1 90 ? -14.099 -1.631 -6.011 1.00 97.25 90 TYR A C 1
ATOM 723 O O . TYR A 1 90 ? -13.123 -1.118 -6.567 1.00 97.25 90 TYR A O 1
ATOM 731 N N . ALA A 1 91 ? -15.255 -0.979 -5.883 1.00 97.75 91 ALA A N 1
ATOM 732 C CA . ALA A 1 91 ? -15.589 0.255 -6.596 1.00 97.75 91 ALA A CA 1
ATOM 733 C C . ALA A 1 91 ? -14.654 1.436 -6.279 1.00 97.75 91 ALA A C 1
ATOM 735 O O . ALA A 1 91 ? -14.276 2.169 -7.186 1.00 97.75 91 ALA A O 1
ATOM 736 N N . GLY A 1 92 ? -14.236 1.604 -5.023 1.00 97.38 92 GLY A N 1
ATOM 737 C CA . GLY A 1 92 ? -13.359 2.702 -4.602 1.00 97.38 92 GLY A CA 1
ATOM 738 C C . GLY A 1 92 ? -11.862 2.462 -4.833 1.00 97.38 92 GLY A C 1
ATOM 739 O O . GLY A 1 92 ? -11.045 3.352 -4.583 1.00 97.38 92 GLY A O 1
ATOM 740 N N . MET A 1 93 ? -11.487 1.271 -5.314 1.00 97.75 93 MET A N 1
ATOM 741 C CA . MET A 1 93 ? -10.089 0.884 -5.551 1.00 97.75 93 MET A CA 1
ATOM 742 C C . MET A 1 93 ? -9.730 0.829 -7.042 1.00 97.75 93 MET A C 1
ATOM 744 O O . MET A 1 93 ? -8.559 1.005 -7.394 1.00 97.75 93 MET A O 1
ATOM 748 N N . THR A 1 94 ? -10.722 0.603 -7.909 1.00 97.25 94 THR A N 1
ATOM 749 C CA . THR A 1 94 ? -10.540 0.441 -9.358 1.00 97.25 94 THR A CA 1
ATOM 750 C C . THR A 1 94 ? -10.168 1.756 -10.068 1.00 97.25 94 THR A C 1
ATOM 752 O O . THR A 1 94 ? -10.594 2.827 -9.628 1.00 97.25 94 THR A O 1
ATOM 755 N N . PRO A 1 95 ? -9.390 1.724 -11.170 1.00 97.75 95 PRO A N 1
ATOM 756 C CA . PRO A 1 95 ? -8.641 0.585 -11.722 1.00 97.75 95 PRO A CA 1
ATOM 757 C C . PRO A 1 95 ? -7.522 0.073 -10.796 1.00 97.75 95 PRO A C 1
ATOM 759 O O . PRO A 1 95 ? -6.809 0.840 -10.149 1.00 97.75 95 PRO A O 1
ATOM 762 N N . LEU A 1 96 ? -7.373 -1.255 -10.734 1.00 97.38 96 LEU A N 1
ATOM 763 C CA . LEU A 1 96 ? -6.510 -1.938 -9.758 1.00 97.38 96 LEU A CA 1
ATOM 764 C C . LEU A 1 96 ? -5.009 -1.898 -10.091 1.00 97.38 96 LEU A C 1
ATOM 766 O O . LEU A 1 96 ? -4.181 -1.805 -9.190 1.00 97.38 96 LEU A O 1
ATOM 770 N N . TYR A 1 97 ? -4.646 -1.944 -11.374 1.00 96.62 97 TYR A N 1
ATOM 771 C CA . TYR A 1 97 ? -3.257 -2.130 -11.823 1.00 96.62 97 TYR A CA 1
ATOM 772 C C . TYR A 1 97 ? -2.633 -0.855 -12.396 1.00 96.62 97 TYR A C 1
ATOM 774 O O . TYR A 1 97 ? -1.983 -0.877 -13.437 1.00 96.62 97 TYR A O 1
ATOM 782 N N . THR A 1 98 ? -2.886 0.281 -11.749 1.00 96.75 98 THR A N 1
ATOM 783 C CA . THR A 1 98 ? -2.363 1.581 -12.180 1.00 96.75 98 THR A CA 1
ATOM 784 C C . THR A 1 98 ? -2.289 2.580 -11.023 1.00 96.75 98 THR A C 1
ATOM 786 O O . THR A 1 98 ? -3.096 2.542 -10.082 1.00 96.75 98 THR A O 1
ATOM 789 N N . ALA A 1 99 ? -1.332 3.504 -11.101 1.00 97.25 99 ALA A N 1
ATOM 790 C CA . ALA A 1 99 ? -1.291 4.694 -10.254 1.00 97.25 99 ALA A CA 1
ATOM 791 C C . ALA A 1 99 ? -2.348 5.752 -10.632 1.00 97.25 99 ALA A C 1
ATOM 793 O O . ALA A 1 99 ? -2.579 6.686 -9.870 1.00 97.25 99 ALA A O 1
ATOM 794 N N . GLU A 1 100 ? -3.067 5.562 -11.741 1.00 97.50 100 GLU A N 1
ATOM 795 C CA . GLU A 1 100 ? -4.059 6.518 -12.246 1.00 97.50 100 GLU A CA 1
ATOM 796 C C . GLU A 1 100 ? -5.459 6.376 -11.636 1.00 97.50 100 GLU A C 1
ATOM 798 O O . GLU A 1 100 ? -6.380 7.103 -12.020 1.00 97.50 100 GLU A O 1
ATOM 803 N N . SER A 1 101 ? -5.674 5.459 -10.690 1.00 97.88 101 SER A N 1
ATOM 804 C CA . SER A 1 101 ? -6.945 5.450 -9.965 1.00 97.88 101 SER A CA 1
ATOM 805 C C . SER A 1 101 ? -7.037 6.650 -9.022 1.00 97.88 101 SER A C 1
ATOM 807 O O . SER A 1 101 ? -6.030 7.147 -8.513 1.00 97.88 101 SER A O 1
ATOM 809 N N . GLU A 1 102 ? -8.256 7.123 -8.758 1.00 98.06 102 GLU A N 1
ATOM 810 C CA . GLU A 1 102 ? -8.477 8.248 -7.841 1.00 98.06 102 GLU A CA 1
ATOM 811 C C . GLU A 1 102 ? -7.836 7.991 -6.468 1.00 98.06 102 GLU A C 1
ATOM 813 O O . GLU A 1 102 ? -7.171 8.860 -5.903 1.00 98.06 102 GLU A O 1
ATOM 818 N N . ARG A 1 103 ? -7.969 6.757 -5.972 1.00 98.06 103 ARG A N 1
ATOM 819 C CA . ARG A 1 103 ? -7.350 6.283 -4.734 1.00 98.06 103 ARG A CA 1
ATOM 820 C C . ARG A 1 103 ? -5.821 6.362 -4.786 1.00 98.06 103 ARG A C 1
ATOM 822 O O . ARG A 1 103 ? -5.212 6.898 -3.864 1.00 98.06 103 ARG A O 1
ATOM 829 N N . SER A 1 104 ? -5.197 5.888 -5.867 1.00 98.25 104 SER A N 1
ATOM 830 C CA . SER A 1 104 ? -3.740 5.963 -6.043 1.00 98.25 104 SER A CA 1
ATOM 831 C C . SER A 1 104 ? -3.235 7.412 -6.082 1.00 98.25 104 SER A C 1
ATOM 833 O O . SER A 1 104 ? -2.238 7.722 -5.427 1.00 98.25 104 SER A O 1
ATOM 835 N N . ARG A 1 105 ? -3.939 8.328 -6.762 1.00 98.38 105 ARG A N 1
ATOM 836 C CA . ARG A 1 105 ? -3.590 9.761 -6.764 1.00 98.38 105 ARG A CA 1
ATOM 837 C C . ARG A 1 105 ? -3.687 10.382 -5.369 1.00 98.38 105 ARG A C 1
ATOM 839 O O . ARG A 1 105 ? -2.784 11.100 -4.953 1.00 98.38 105 ARG A O 1
ATOM 846 N N . LYS A 1 106 ? -4.735 10.054 -4.605 1.00 98.25 106 LYS A N 1
ATOM 847 C CA . LYS A 1 106 ? -4.899 10.501 -3.207 1.00 98.25 106 LYS A CA 1
ATOM 848 C C . LYS A 1 106 ? -3.803 9.969 -2.278 1.00 98.25 106 LYS A C 1
ATOM 850 O O . LYS A 1 106 ? -3.407 10.655 -1.338 1.00 98.25 106 LYS A O 1
ATOM 855 N N . ILE A 1 107 ? -3.314 8.749 -2.505 1.00 98.19 107 ILE A N 1
ATOM 856 C CA . ILE A 1 107 ? -2.155 8.195 -1.786 1.00 98.19 107 ILE A CA 1
ATOM 857 C C . ILE A 1 107 ? -0.906 9.046 -2.041 1.00 98.19 107 ILE A C 1
ATOM 859 O O . ILE A 1 107 ? -0.268 9.475 -1.081 1.00 98.19 107 ILE A O 1
ATOM 863 N N . LEU A 1 108 ? -0.581 9.333 -3.303 1.00 97.56 108 LEU A N 1
ATOM 864 C CA . LEU A 1 108 ? 0.613 10.113 -3.636 1.00 97.56 108 LEU A CA 1
ATOM 865 C C . LEU A 1 108 ? 0.517 11.559 -3.155 1.00 97.56 108 LEU A C 1
ATOM 867 O O . LEU A 1 108 ? 1.449 12.028 -2.515 1.00 97.56 108 LEU A O 1
ATOM 871 N N . ALA A 1 109 ? -0.635 12.209 -3.325 1.00 98.19 109 ALA A N 1
ATOM 872 C CA . ALA A 1 109 ? -0.852 13.561 -2.812 1.00 98.19 109 ALA A CA 1
ATOM 873 C C . ALA A 1 109 ? -0.627 13.649 -1.289 1.00 98.19 109 ALA A C 1
ATOM 875 O O . ALA A 1 109 ? -0.042 14.609 -0.795 1.00 98.19 109 ALA A O 1
ATOM 876 N N . ARG A 1 110 ? -1.036 12.625 -0.521 1.00 97.69 110 ARG A N 1
ATOM 877 C CA . ARG A 1 110 ? -0.750 12.557 0.925 1.00 97.69 110 ARG A CA 1
ATOM 878 C C . ARG A 1 110 ? 0.724 12.318 1.228 1.00 97.69 110 ARG A C 1
ATOM 880 O O . ARG A 1 110 ? 1.222 12.894 2.190 1.00 97.69 110 ARG A O 1
ATOM 887 N N . LYS A 1 111 ? 1.419 11.497 0.434 1.00 96.25 111 LYS A N 1
ATOM 888 C CA . LYS A 1 111 ? 2.876 11.334 0.546 1.00 96.25 111 LYS A CA 1
ATOM 889 C C . LYS A 1 111 ? 3.577 12.680 0.338 1.00 96.25 111 LYS A C 1
ATOM 891 O O . LYS A 1 111 ? 4.381 13.077 1.173 1.00 96.25 111 LYS A O 1
ATOM 896 N N . GLU A 1 112 ? 3.246 13.387 -0.738 1.00 96.12 112 GLU A N 1
ATOM 897 C CA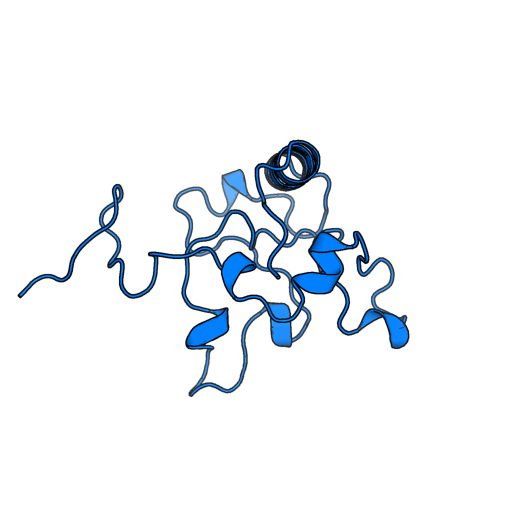 . GLU A 1 112 ? 3.827 14.690 -1.092 1.00 96.12 112 GLU A CA 1
ATOM 898 C C . GLU A 1 112 ? 3.524 15.766 -0.044 1.00 96.12 112 GLU A C 1
ATOM 900 O O . GLU A 1 112 ? 4.381 16.588 0.267 1.00 96.12 112 GLU A O 1
ATOM 905 N N . ALA A 1 113 ? 2.340 15.711 0.569 1.00 97.19 113 ALA A N 1
ATOM 906 C CA . ALA A 1 113 ? 1.961 16.573 1.685 1.00 97.19 113 ALA A CA 1
ATOM 907 C C . ALA A 1 113 ? 2.603 16.179 3.034 1.00 97.19 113 ALA A C 1
ATOM 909 O O . ALA A 1 113 ? 2.300 16.803 4.050 1.00 97.19 113 ALA A O 1
ATOM 910 N N . GLY A 1 114 ? 3.438 15.133 3.089 1.00 94.94 114 GLY A N 1
ATOM 911 C CA . GLY A 1 114 ? 4.067 14.653 4.326 1.00 94.94 114 GLY A CA 1
ATOM 912 C C . GLY A 1 114 ? 3.109 13.961 5.306 1.00 94.94 114 GLY A C 1
ATOM 913 O O . GLY A 1 114 ? 3.472 13.712 6.451 1.00 94.94 114 GLY A O 1
ATOM 914 N N . LEU A 1 115 ? 1.891 13.627 4.868 1.00 95.19 115 LEU A N 1
ATOM 915 C CA . LEU A 1 115 ? 0.865 12.953 5.676 1.00 95.19 115 LEU A CA 1
ATOM 916 C C . LEU A 1 115 ? 1.069 11.433 5.747 1.00 95.19 115 LEU A C 1
ATOM 918 O O . LEU A 1 115 ? 0.442 10.761 6.562 1.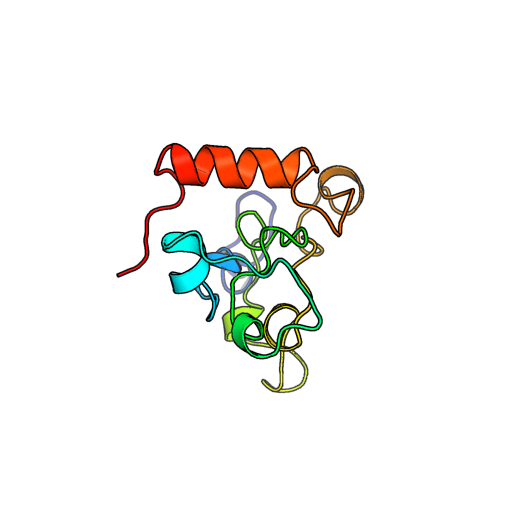00 95.19 115 LEU A O 1
ATOM 922 N N . ILE A 1 116 ? 1.946 10.894 4.899 1.00 94.00 116 ILE A N 1
ATOM 923 C CA . ILE A 1 116 ? 2.518 9.554 5.040 1.00 94.00 116 ILE A CA 1
ATOM 924 C C . ILE A 1 116 ? 3.981 9.772 5.444 1.00 94.00 116 ILE A C 1
ATOM 926 O O . ILE A 1 116 ? 4.831 9.915 4.562 1.00 94.00 116 ILE A O 1
ATOM 930 N N . PRO A 1 117 ? 4.284 9.894 6.749 1.00 87.50 117 PRO A N 1
ATOM 931 C CA . PRO A 1 117 ? 5.636 10.202 7.198 1.00 87.50 117 PRO A CA 1
ATOM 932 C C . PRO A 1 117 ? 6.594 9.073 6.812 1.00 87.50 117 PRO A C 1
ATOM 934 O O . PRO A 1 117 ? 6.204 7.902 6.800 1.00 87.50 117 PRO A O 1
ATOM 937 N N . LYS A 1 118 ? 7.851 9.410 6.505 1.00 85.81 118 LYS A N 1
ATOM 938 C CA . LYS A 1 118 ? 8.896 8.396 6.311 1.00 85.81 118 LYS A CA 1
ATOM 939 C C . LYS A 1 118 ? 9.070 7.587 7.598 1.00 85.81 118 LYS A C 1
ATOM 941 O O . LYS A 1 118 ? 8.930 8.140 8.690 1.00 85.81 118 LYS A O 1
ATOM 946 N N . LYS A 1 119 ? 9.351 6.290 7.472 1.00 79.81 119 LYS A N 1
ATOM 947 C CA . LYS A 1 119 ? 9.644 5.437 8.632 1.00 79.81 119 LYS A CA 1
ATOM 948 C C . LYS A 1 119 ? 11.164 5.306 8.769 1.00 79.81 119 LYS A C 1
ATOM 950 O O . LYS A 1 119 ? 11.798 4.825 7.834 1.00 79.81 119 LYS A O 1
ATOM 955 N N . GLU A 1 120 ? 11.710 5.788 9.889 1.00 65.50 120 GLU A N 1
ATOM 956 C CA . GLU A 1 120 ? 13.134 5.646 10.257 1.00 65.50 120 GLU A CA 1
ATOM 957 C C . GLU A 1 120 ? 13.535 4.181 10.483 1.00 65.50 120 GLU A C 1
ATOM 959 O O . GLU A 1 120 ? 12.690 3.400 10.992 1.00 65.50 120 GLU A O 1
#